Protein AF-A0A935M5B8-F1 (afdb_monomer)

Mean predicted aligned error: 13.19 Å

Nearest PDB structures (foldseek):
  7wdt-assembly1_A  TM=5.032E-01  e=5.134E+00  Bifidobacterium bifidum JCM 1254
  3qe1-assembly1_A-2  TM=4.103E-01  e=3.694E+00  Rattus norvegicus

Sequence (153 aa):
MKKQVLIASAIVLCSFAIGAVEGVAQQIFNQFRQPELIVGLPYRDIDNCNTARLNKTIIQPTQFVLPPTFVNDLDDGYAFVQFPSGIVYNYNGRNYTGVYVSVNGFITFDNTKLVPAKQSQGLFINSSSYPDNVIAPFWGDHRIRTSSDISLG

Solvent-accessible surface area (backbone atoms only — not comparable to full-atom values): 9474 Å² total; per-residue (Å²): 125,68,68,64,52,53,50,53,51,51,53,54,52,48,47,62,74,61,57,74,60,91,76,78,90,69,82,78,74,80,86,52,82,73,88,72,88,74,78,89,71,72,90,70,58,58,74,78,35,71,70,51,48,74,68,57,86,83,81,56,72,79,55,16,20,35,52,91,78,60,46,70,28,51,47,58,6,36,30,80,45,76,46,62,90,93,47,67,49,76,55,98,91,42,79,36,51,42,36,32,41,37,49,18,34,31,36,23,63,51,82,81,44,76,48,70,60,44,59,54,73,33,79,79,46,98,45,83,56,33,69,56,70,63,54,60,92,54,46,28,78,35,65,66,80,52,71,73,70,56,73,78,106

Foldseek 3Di:
DPPVVVVVVVVVVVCVVVVPPPPPPDDDPPVDDDDDPDPPPPPDDLCNDPVSVVVDDDDDQCQFAAPDVRGRDQFAGKHKDFAPPPDWDQAPNDTARTWIDTQQAKIARDDDANEGQADPCLQVDPDSRHGPRMDGPRGHGGGDDDPVNVVVD

pLDDT: mean 79.75, std 15.0, range [45.5, 96.38]

Radius of gyration: 22.49 Å; Cα contacts (8 Å, |Δi|>4): 191; chains: 1; bounding box: 41×70×60 Å

Secondary structure (DSSP, 8-state):
-HHHHHHHHHHHHHHHHH----------TTSSPPPP--TT-----GGGSHHHHHSPPPPPGGG-EETTTTEE-TTT-EEEEEPPTT--EEETTEEESEEEEETTS-EESSPPPSS----GGGGG---TTS-SSEE-SS-SS-----HHHHTT-

Structure (mmCIF, N/CA/C/O backbone):
data_AF-A0A935M5B8-F1
#
_entry.id   AF-A0A935M5B8-F1
#
loop_
_atom_site.group_PDB
_atom_site.id
_atom_site.type_symbol
_atom_site.label_atom_id
_atom_site.label_alt_id
_atom_site.label_comp_id
_atom_site.label_asym_id
_atom_site.label_entity_id
_atom_site.label_seq_id
_atom_site.pdbx_PDB_ins_code
_atom_site.Cartn_x
_atom_site.Cartn_y
_atom_site.Cartn_z
_atom_site.occupancy
_atom_site.B_iso_or_equiv
_atom_site.auth_seq_id
_atom_site.auth_comp_id
_atom_site.auth_asym_id
_atom_site.auth_atom_id
_atom_site.pdbx_PDB_model_num
ATOM 1 N N . MET A 1 1 ? -6.336 44.592 42.674 1.00 58.81 1 MET A N 1
ATOM 2 C CA . MET A 1 1 ? -7.010 43.495 41.936 1.00 58.81 1 MET A CA 1
ATOM 3 C C . MET A 1 1 ? -6.600 43.335 40.463 1.00 58.81 1 MET A C 1
ATOM 5 O O . MET A 1 1 ? -6.911 42.304 39.897 1.00 58.81 1 MET A O 1
ATOM 9 N N . LYS A 1 2 ? -5.875 44.271 39.820 1.00 62.47 2 LYS A N 1
ATOM 10 C CA . LYS A 1 2 ? -5.521 44.147 38.384 1.00 62.47 2 LYS A CA 1
ATOM 11 C C . LYS A 1 2 ? -4.316 43.235 38.089 1.00 62.47 2 LYS A C 1
ATOM 13 O O . LYS A 1 2 ? -4.319 42.520 37.100 1.00 62.47 2 LYS A O 1
ATOM 18 N N . LYS A 1 3 ? -3.300 43.224 38.960 1.00 64.50 3 LYS A N 1
ATOM 19 C CA . LYS A 1 3 ? -2.026 42.523 38.702 1.00 64.50 3 LYS A CA 1
ATOM 20 C C . LYS A 1 3 ? -2.128 40.997 38.848 1.00 64.50 3 LYS A C 1
ATOM 22 O O . LYS A 1 3 ? -1.561 40.271 38.048 1.00 64.50 3 LYS A O 1
ATOM 27 N N . GLN A 1 4 ? -2.892 40.522 39.833 1.00 71.56 4 GLN A N 1
ATOM 28 C CA . GLN A 1 4 ? -3.071 39.087 40.090 1.00 71.56 4 GLN A CA 1
ATOM 29 C C . GLN A 1 4 ? -3.915 38.395 39.011 1.00 71.56 4 GLN A C 1
ATOM 31 O O . GLN A 1 4 ? -3.583 3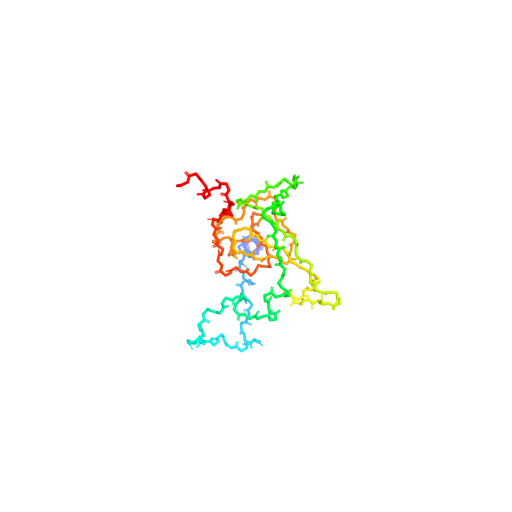7.289 38.606 1.00 71.56 4 GLN A O 1
ATOM 36 N N . VAL A 1 5 ? -4.944 39.072 38.490 1.00 75.19 5 VAL A N 1
ATOM 37 C CA . VAL A 1 5 ? -5.765 38.554 37.382 1.00 75.19 5 VAL A CA 1
ATOM 38 C C . VAL A 1 5 ? -4.943 38.459 36.094 1.00 75.19 5 VAL A C 1
ATOM 40 O O . VAL A 1 5 ? -5.004 37.448 35.412 1.00 75.19 5 VAL A O 1
ATOM 43 N N . LEU A 1 6 ? -4.100 39.457 35.804 1.00 73.94 6 LEU A N 1
ATOM 44 C CA . LEU A 1 6 ? -3.191 39.427 34.650 1.00 73.94 6 LEU A CA 1
ATOM 45 C C . LEU A 1 6 ? -2.174 38.278 34.720 1.00 73.94 6 LEU A C 1
ATOM 47 O O . LEU A 1 6 ? -1.922 37.628 33.710 1.00 73.94 6 LEU A O 1
ATOM 51 N N . ILE A 1 7 ? -1.623 38.005 35.907 1.00 77.56 7 ILE A N 1
ATOM 52 C CA . ILE A 1 7 ? -0.697 36.883 36.116 1.00 77.56 7 ILE A CA 1
ATOM 53 C C . ILE A 1 7 ? -1.424 35.545 35.931 1.00 77.56 7 ILE A C 1
ATOM 55 O O . ILE A 1 7 ? -0.913 34.670 35.238 1.00 77.56 7 ILE A O 1
ATOM 59 N N . ALA A 1 8 ? -2.633 35.399 36.481 1.00 72.81 8 ALA A N 1
ATOM 60 C CA . ALA A 1 8 ? -3.431 34.185 36.315 1.00 72.81 8 ALA A CA 1
ATOM 61 C C . ALA A 1 8 ? -3.784 33.926 34.839 1.00 72.81 8 ALA A C 1
ATOM 63 O O . ALA A 1 8 ? -3.609 32.811 34.353 1.00 72.81 8 ALA A O 1
ATOM 64 N N . SER A 1 9 ? -4.192 34.961 34.099 1.00 72.56 9 SER A N 1
ATOM 65 C CA . SER A 1 9 ? -4.484 34.845 32.667 1.00 72.56 9 SER A CA 1
ATOM 66 C C . SER A 1 9 ? -3.245 34.489 31.843 1.00 72.56 9 SER A C 1
ATOM 68 O O . SER A 1 9 ? -3.343 33.671 30.934 1.00 72.56 9 SER A O 1
ATOM 70 N N . ALA A 1 10 ? -2.076 35.050 32.170 1.00 74.81 10 ALA A N 1
ATOM 71 C CA . ALA A 1 10 ? -0.823 34.736 31.483 1.00 74.81 10 ALA A CA 1
ATOM 72 C C . ALA A 1 10 ? -0.377 33.284 31.716 1.00 74.81 10 ALA A C 1
ATOM 74 O O . ALA A 1 10 ? 0.060 32.623 30.779 1.00 74.81 10 ALA A O 1
ATOM 75 N N . ILE A 1 11 ? -0.544 32.760 32.936 1.00 70.88 11 ILE A N 1
ATOM 76 C CA . ILE A 1 11 ? -0.250 31.354 33.250 1.00 70.88 11 ILE A CA 1
ATOM 77 C C . ILE A 1 11 ? -1.174 30.428 32.452 1.00 70.88 11 ILE A C 1
ATOM 79 O O . ILE A 1 11 ? -0.702 29.474 31.838 1.00 70.88 11 ILE A O 1
ATOM 83 N N . VAL A 1 12 ? -2.471 30.735 32.392 1.00 69.25 12 VAL A N 1
ATOM 84 C CA . VAL A 1 12 ? -3.451 29.958 31.616 1.00 69.25 12 VAL A CA 1
ATOM 85 C C . VAL A 1 12 ? -3.133 29.995 30.115 1.00 69.25 12 VAL A C 1
ATOM 87 O O . VAL A 1 12 ? -3.112 28.952 29.471 1.00 69.25 12 VAL A O 1
ATOM 90 N N . LEU A 1 13 ? -2.788 31.158 29.556 1.00 66.88 13 LEU A N 1
ATOM 91 C CA . LEU A 1 13 ? -2.366 31.285 28.153 1.00 66.88 13 LEU A CA 1
ATOM 92 C C . LEU A 1 13 ? -1.061 30.534 27.849 1.00 66.88 13 LEU A C 1
ATOM 94 O O . LEU A 1 13 ? -0.982 29.855 26.827 1.00 66.88 13 LEU A O 1
ATOM 98 N N . CYS A 1 14 ? -0.073 30.572 28.747 1.00 60.25 14 CYS A N 1
ATOM 99 C CA . CYS A 1 14 ? 1.127 29.739 28.630 1.00 60.25 14 CYS A CA 1
ATOM 100 C C . CYS A 1 14 ? 0.797 28.243 28.732 1.00 60.25 14 CYS A C 1
ATOM 102 O O . CYS A 1 14 ? 1.437 27.437 28.069 1.00 60.25 14 CYS A O 1
ATOM 104 N N . SER A 1 15 ? -0.232 27.861 29.492 1.00 58.91 15 SER A N 1
ATOM 105 C CA . SER A 1 15 ? -0.691 26.467 29.581 1.00 58.91 15 SER A CA 1
ATOM 106 C C . SER A 1 15 ? -1.290 25.978 28.261 1.00 58.91 15 SER A C 1
ATOM 108 O O . SER A 1 15 ? -1.146 24.809 27.935 1.00 58.91 15 SER A O 1
ATOM 110 N N . PHE A 1 16 ? -1.921 26.859 27.477 1.00 57.19 16 PHE A N 1
ATOM 111 C CA . PHE A 1 16 ? -2.407 26.531 26.132 1.00 57.19 16 PHE A CA 1
ATOM 112 C C . PHE A 1 16 ? -1.291 26.545 25.079 1.00 57.19 16 PHE A C 1
ATOM 114 O O . PHE A 1 16 ? -1.300 25.712 24.179 1.00 57.19 16 PHE A O 1
ATOM 121 N N . ALA A 1 17 ? -0.312 27.447 25.204 1.00 57.97 17 ALA A N 1
ATOM 122 C CA . ALA A 1 17 ? 0.827 27.526 24.287 1.00 57.97 17 ALA A CA 1
ATOM 123 C C . ALA A 1 17 ? 1.861 26.401 24.497 1.00 57.97 17 ALA A C 1
ATOM 125 O O . ALA A 1 17 ? 2.538 26.010 23.553 1.00 57.97 17 ALA A O 1
ATOM 126 N N . ILE A 1 18 ? 1.972 25.875 25.721 1.00 55.53 18 ILE A N 1
ATOM 127 C CA . ILE A 1 18 ? 2.884 24.779 26.100 1.00 55.53 18 ILE A CA 1
ATOM 128 C C . ILE A 1 18 ? 2.117 23.440 26.214 1.00 55.53 18 ILE A C 1
ATOM 130 O O . ILE A 1 18 ? 2.713 22.369 26.254 1.00 55.53 18 ILE A O 1
ATOM 134 N N . GLY A 1 19 ? 0.779 23.484 26.223 1.00 48.72 19 GLY A N 1
ATOM 135 C CA . GLY A 1 19 ? -0.124 22.338 26.387 1.00 48.72 19 GLY A CA 1
ATOM 136 C C . GLY A 1 19 ? -0.349 21.479 25.145 1.00 48.72 19 GLY A C 1
ATOM 137 O O . GLY A 1 19 ? -1.148 20.549 25.206 1.00 48.72 19 GLY A O 1
ATOM 138 N N . ALA A 1 20 ? 0.373 21.714 24.050 1.00 46.56 20 ALA A N 1
ATOM 139 C CA . ALA A 1 20 ? 0.609 20.671 23.056 1.00 46.56 20 ALA A CA 1
ATOM 140 C C . ALA A 1 20 ? 1.782 19.796 23.528 1.00 46.56 20 ALA A C 1
ATOM 142 O O . ALA A 1 20 ? 2.798 19.666 22.853 1.00 46.56 20 ALA A O 1
ATOM 143 N N . VAL A 1 21 ? 1.660 19.219 24.728 1.00 45.50 21 VAL A N 1
ATOM 144 C CA . VAL A 1 21 ? 2.475 18.057 25.068 1.00 45.50 21 VAL A CA 1
ATOM 145 C C . VAL A 1 21 ? 1.977 16.953 24.150 1.00 45.50 21 VAL A C 1
ATOM 147 O O . VAL A 1 21 ? 0.867 16.445 24.311 1.00 45.50 21 VAL A O 1
ATOM 150 N N . GLU A 1 22 ? 2.793 16.643 23.149 1.00 48.94 22 GLU A N 1
ATOM 151 C CA . GLU A 1 22 ? 2.784 15.389 22.410 1.00 48.94 22 GLU A CA 1
ATOM 152 C C . GLU A 1 22 ? 2.743 14.247 23.431 1.00 48.94 22 GLU A C 1
ATOM 154 O O . GLU A 1 22 ? 3.743 13.865 24.032 1.00 48.94 22 GLU A O 1
ATOM 159 N N . GLY A 1 23 ? 1.534 13.795 23.741 1.00 48.09 23 GLY A N 1
ATOM 160 C CA . GLY A 1 23 ? 1.279 13.072 24.980 1.00 48.09 23 GLY A CA 1
ATOM 161 C C . GLY A 1 23 ? 0.123 12.103 24.864 1.00 48.09 23 GLY A C 1
ATOM 162 O O . GLY A 1 23 ? -0.623 11.940 25.818 1.00 48.09 23 GLY A O 1
ATOM 163 N N . VAL A 1 24 ? -0.046 11.475 23.698 1.00 45.59 24 VAL A N 1
ATOM 164 C CA . VAL A 1 24 ? -0.789 10.208 23.567 1.00 45.59 24 VAL A CA 1
ATOM 165 C C . VAL A 1 24 ? -0.275 9.373 22.385 1.00 45.59 24 VAL A C 1
ATOM 167 O O . VAL A 1 24 ? -1.026 8.677 21.716 1.00 45.59 24 VAL A O 1
ATOM 170 N N . ALA A 1 25 ? 1.034 9.393 22.131 1.00 47.44 25 ALA A N 1
ATOM 171 C CA . ALA A 1 25 ? 1.676 8.416 21.251 1.00 47.44 25 ALA A CA 1
ATOM 172 C C . ALA A 1 25 ? 2.316 7.289 22.073 1.00 47.44 25 ALA A C 1
ATOM 174 O O . ALA A 1 25 ? 3.499 7.010 21.945 1.00 47.44 25 ALA A O 1
ATOM 175 N N . GLN A 1 26 ? 1.538 6.634 22.937 1.00 48.34 26 GLN A N 1
ATOM 176 C CA . GLN A 1 26 ? 1.844 5.252 23.299 1.00 48.34 26 GLN A CA 1
ATOM 177 C C . GLN A 1 26 ? 0.567 4.539 23.733 1.00 48.34 26 GLN A C 1
ATOM 179 O O . GLN A 1 26 ? 0.104 4.660 24.866 1.00 48.34 26 GLN A O 1
ATOM 184 N N . GLN A 1 27 ? -0.028 3.794 22.801 1.00 49.56 27 GLN A N 1
ATOM 185 C CA . GLN A 1 27 ? -1.039 2.811 23.158 1.00 49.56 27 GLN A CA 1
ATOM 186 C C . GLN A 1 27 ? -0.388 1.757 24.057 1.00 49.56 27 GLN A C 1
ATOM 188 O O . GLN A 1 27 ? 0.650 1.177 23.738 1.00 49.56 27 GLN A O 1
ATOM 193 N N . ILE A 1 28 ? -1.004 1.554 25.217 1.00 45.75 28 ILE A N 1
ATOM 194 C CA . ILE A 1 28 ? -0.611 0.585 26.233 1.00 45.75 28 ILE A CA 1
ATOM 195 C C . ILE A 1 28 ? -0.613 -0.817 25.600 1.00 45.75 28 ILE A C 1
ATOM 197 O O . ILE A 1 28 ? -1.671 -1.385 25.328 1.00 45.75 28 ILE A O 1
ATOM 201 N N . PHE A 1 29 ? 0.580 -1.386 25.407 1.00 50.00 29 PHE A N 1
ATOM 202 C CA . PHE A 1 29 ? 0.855 -2.722 24.853 1.00 50.00 29 PHE A CA 1
ATOM 203 C C . PHE A 1 29 ? 0.360 -3.902 25.718 1.00 50.00 29 PHE A C 1
ATOM 205 O O . PHE A 1 29 ? 0.804 -5.027 25.530 1.00 50.00 29 PHE A O 1
ATOM 212 N N . ASN A 1 30 ? -0.564 -3.694 26.659 1.00 47.19 30 ASN A N 1
ATOM 213 C CA . ASN A 1 30 ? -0.978 -4.736 27.609 1.00 47.19 30 ASN A CA 1
ATOM 214 C C . ASN A 1 30 ? -2.294 -5.446 27.258 1.00 47.19 30 ASN A C 1
ATOM 216 O O . ASN A 1 30 ? -2.816 -6.203 28.071 1.00 47.19 30 ASN A O 1
ATOM 220 N N . GLN A 1 31 ? -2.834 -5.222 26.057 1.00 47.50 31 GLN A N 1
ATOM 221 C CA . GLN A 1 31 ? -4.026 -5.934 25.563 1.00 47.50 31 GLN A CA 1
ATOM 222 C C . GLN A 1 31 ? -3.673 -7.141 24.686 1.00 47.50 31 GLN A C 1
ATOM 224 O O . GLN A 1 31 ? -4.510 -8.008 24.445 1.00 47.50 31 GLN A O 1
ATOM 229 N N . PHE A 1 32 ? -2.426 -7.211 24.221 1.00 54.91 32 PHE A N 1
ATOM 230 C CA . PHE A 1 32 ? -1.913 -8.305 23.413 1.00 54.91 32 PHE A CA 1
ATOM 231 C C . PHE A 1 32 ? -0.832 -9.026 24.204 1.00 54.91 32 PHE A C 1
ATOM 233 O O . PHE A 1 32 ? -0.094 -8.410 24.973 1.00 54.91 32 PHE A O 1
ATOM 240 N N . ARG A 1 33 ? -0.761 -10.351 24.042 1.00 55.41 33 ARG A N 1
ATOM 241 C CA . ARG A 1 33 ? 0.327 -11.157 24.601 1.00 55.41 33 ARG A CA 1
ATOM 242 C C . ARG A 1 33 ? 1.653 -10.472 24.242 1.00 55.41 33 ARG A C 1
ATOM 244 O O . ARG A 1 33 ? 1.818 -10.055 23.096 1.00 55.41 33 ARG A O 1
ATOM 251 N N . GLN A 1 34 ? 2.556 -10.346 25.213 1.00 58.19 34 GLN A N 1
ATOM 252 C CA . GLN A 1 34 ? 3.904 -9.826 24.975 1.00 58.19 34 GLN A CA 1
ATOM 253 C C . GLN A 1 34 ? 4.519 -10.492 23.730 1.00 58.19 34 GLN A C 1
ATOM 255 O O . GLN A 1 34 ? 4.322 -11.702 23.563 1.00 58.19 34 GLN A O 1
ATOM 260 N N . PRO A 1 35 ? 5.218 -9.742 22.853 1.00 56.66 35 PRO A N 1
ATOM 261 C CA . PRO A 1 35 ? 5.895 -10.327 21.704 1.00 56.66 35 PRO A CA 1
ATOM 262 C C . PRO A 1 35 ? 6.795 -11.472 22.172 1.00 56.66 35 PRO A C 1
ATOM 264 O O . PRO A 1 35 ? 7.711 -11.268 22.967 1.00 56.66 35 PRO A O 1
ATOM 267 N N . GLU A 1 36 ? 6.500 -12.690 21.729 1.00 71.12 36 GLU A N 1
ATOM 268 C CA . GLU A 1 36 ? 7.317 -13.852 22.047 1.00 71.12 36 GLU A CA 1
ATOM 269 C C . GLU A 1 36 ? 8.479 -13.909 21.057 1.00 71.12 36 GLU A C 1
ATOM 271 O O . GLU A 1 36 ? 8.274 -13.904 19.840 1.00 71.12 36 GLU A O 1
ATOM 276 N N . LEU A 1 37 ? 9.709 -13.962 21.571 1.00 63.06 37 LEU A N 1
ATOM 277 C CA . LEU A 1 37 ? 10.869 -14.260 20.741 1.00 63.06 37 LEU A CA 1
ATOM 278 C C . LEU A 1 37 ? 10.825 -15.744 20.371 1.00 63.06 37 LEU A C 1
ATOM 280 O O . LEU A 1 37 ? 11.341 -16.595 21.094 1.00 63.06 37 LEU A O 1
ATOM 284 N N . ILE A 1 38 ? 10.218 -16.049 19.229 1.00 71.00 38 ILE A N 1
ATOM 285 C CA . ILE A 1 38 ? 10.256 -17.395 18.668 1.00 71.00 38 ILE A CA 1
ATOM 286 C C . ILE A 1 38 ? 11.561 -17.544 17.883 1.00 71.00 38 ILE A C 1
ATOM 288 O O . ILE A 1 38 ? 11.684 -17.122 16.734 1.00 71.00 38 ILE A O 1
ATOM 292 N N . VAL A 1 39 ? 12.559 -18.137 18.529 1.00 75.56 39 VAL A N 1
ATOM 293 C CA . VAL A 1 39 ? 13.825 -18.531 17.901 1.00 75.56 39 VAL A CA 1
ATOM 294 C C . VAL A 1 39 ? 13.683 -19.891 17.219 1.00 75.56 39 VAL A C 1
ATOM 296 O O . VAL A 1 39 ? 12.965 -20.768 17.690 1.00 75.56 39 VAL A O 1
ATOM 299 N N . GLY A 1 40 ? 14.380 -20.078 16.097 1.00 66.50 40 GLY A N 1
ATOM 300 C CA . GLY A 1 40 ? 14.380 -21.355 15.376 1.00 66.50 40 GLY A CA 1
ATOM 301 C C . GLY A 1 40 ? 13.192 -21.570 14.435 1.00 66.50 40 GLY A C 1
ATOM 302 O O . GLY A 1 40 ? 12.996 -22.690 13.972 1.00 66.50 40 GLY A O 1
ATOM 303 N N . LEU A 1 41 ? 12.428 -20.523 14.104 1.00 59.62 41 LEU A N 1
ATOM 304 C CA . LEU A 1 41 ? 11.588 -20.531 12.907 1.00 59.62 41 LEU A CA 1
ATOM 305 C C . LEU A 1 41 ? 12.473 -20.186 11.702 1.00 59.62 41 LEU A C 1
ATOM 307 O O . LEU A 1 41 ? 12.803 -19.012 11.519 1.00 59.62 41 LEU A O 1
ATOM 311 N N . PRO A 1 42 ? 12.906 -21.165 10.885 1.00 64.44 42 PRO A N 1
ATOM 312 C CA . PRO A 1 42 ? 13.597 -20.832 9.652 1.00 64.44 42 PRO A CA 1
ATOM 313 C C . PRO A 1 42 ? 12.664 -19.989 8.783 1.00 64.44 42 PRO A C 1
ATOM 315 O O . PRO A 1 42 ? 11.464 -20.275 8.706 1.00 64.44 42 PRO A O 1
ATOM 318 N N . TYR A 1 43 ? 13.219 -18.979 8.105 1.00 62.59 43 TYR A N 1
ATOM 319 C CA . TYR A 1 43 ? 12.531 -18.346 6.985 1.00 62.59 43 TYR A CA 1
ATOM 320 C C . TYR A 1 43 ? 12.059 -19.462 6.052 1.00 62.59 43 TYR A C 1
ATOM 322 O O . TYR A 1 43 ? 12.862 -20.208 5.485 1.00 62.59 43 TYR A O 1
ATOM 330 N N . ARG A 1 44 ? 10.742 -19.630 5.963 1.00 66.50 44 ARG A N 1
ATOM 331 C CA . ARG A 1 44 ? 10.132 -20.553 5.024 1.00 66.50 44 ARG A CA 1
ATOM 332 C C . ARG A 1 44 ? 9.675 -19.715 3.855 1.00 66.50 44 ARG A C 1
ATOM 334 O O . ARG A 1 44 ? 8.713 -18.963 3.984 1.00 66.50 44 ARG A O 1
ATOM 341 N N . ASP A 1 45 ? 10.370 -19.878 2.739 1.00 71.56 45 ASP A N 1
ATOM 342 C CA . ASP A 1 45 ? 9.935 -19.289 1.486 1.00 71.56 45 ASP A CA 1
ATOM 343 C C . ASP A 1 45 ? 8.480 -19.693 1.216 1.00 71.56 45 ASP A C 1
ATOM 345 O O . ASP A 1 45 ? 8.108 -20.863 1.380 1.00 71.56 45 ASP A O 1
ATOM 349 N N . ILE A 1 46 ? 7.650 -18.724 0.833 1.00 71.94 46 ILE A N 1
ATOM 350 C CA . ILE A 1 46 ? 6.249 -18.974 0.494 1.00 71.94 46 ILE A CA 1
ATOM 351 C C . ILE A 1 46 ? 6.135 -20.009 -0.635 1.00 71.94 46 ILE A C 1
ATOM 353 O O . ILE A 1 46 ? 5.184 -20.793 -0.664 1.00 71.94 46 ILE A O 1
ATOM 357 N N . ASP A 1 47 ? 7.151 -20.083 -1.499 1.00 77.94 47 ASP A N 1
ATOM 358 C CA . ASP A 1 47 ? 7.228 -21.023 -2.608 1.00 77.94 47 ASP A CA 1
ATOM 359 C C . ASP A 1 47 ? 7.571 -22.457 -2.179 1.00 77.94 47 ASP A C 1
ATOM 361 O O . ASP A 1 47 ? 7.315 -23.391 -2.942 1.00 77.94 47 ASP A O 1
ATOM 365 N N . ASN A 1 48 ? 8.045 -22.666 -0.945 1.00 81.06 48 ASN A N 1
ATOM 366 C CA . ASN A 1 48 ? 8.304 -24.002 -0.393 1.00 81.06 48 ASN A CA 1
ATOM 367 C C . ASN A 1 48 ? 7.030 -24.700 0.112 1.00 81.06 48 ASN A C 1
ATOM 369 O O . ASN A 1 48 ? 7.065 -25.880 0.464 1.00 81.06 48 ASN A O 1
ATOM 373 N N . CYS A 1 49 ? 5.901 -23.992 0.196 1.00 81.19 49 CYS A N 1
ATOM 374 C CA . CYS A 1 49 ? 4.611 -24.563 0.568 1.00 81.19 49 CYS A CA 1
ATOM 375 C C . CYS A 1 49 ? 3.690 -24.584 -0.652 1.00 81.19 49 CYS A C 1
ATOM 377 O O . CYS A 1 49 ? 3.252 -23.528 -1.096 1.00 81.19 49 CYS A O 1
ATOM 379 N N . ASN A 1 50 ? 3.335 -25.771 -1.156 1.00 83.69 50 ASN A N 1
ATOM 380 C CA . ASN A 1 50 ? 2.485 -25.908 -2.349 1.00 83.69 50 ASN A CA 1
ATOM 381 C C . ASN A 1 50 ? 1.183 -25.100 -2.245 1.00 83.69 50 ASN A C 1
ATOM 383 O O . ASN A 1 50 ? 0.805 -24.419 -3.193 1.00 83.69 50 ASN A O 1
ATOM 387 N N . THR A 1 51 ? 0.524 -25.119 -1.084 1.00 82.69 51 THR A N 1
ATOM 388 C CA . THR A 1 51 ? -0.726 -24.378 -0.874 1.00 82.69 51 THR A CA 1
ATOM 389 C C . THR A 1 51 ? -0.519 -22.865 -0.936 1.00 82.69 51 THR A C 1
ATOM 391 O O . THR A 1 51 ? -1.305 -22.168 -1.571 1.00 82.69 51 THR A O 1
ATOM 394 N N . ALA A 1 52 ? 0.534 -22.342 -0.301 1.00 79.19 52 ALA A N 1
ATOM 395 C CA . ALA A 1 52 ? 0.801 -20.904 -0.291 1.00 79.19 52 ALA A CA 1
ATOM 396 C C . ALA A 1 52 ? 1.321 -20.418 -1.652 1.00 79.19 52 ALA A C 1
ATOM 398 O O . ALA A 1 52 ? 0.864 -19.396 -2.153 1.00 79.19 52 ALA A O 1
ATOM 399 N N . ARG A 1 53 ? 2.193 -21.202 -2.295 1.00 80.88 53 ARG A N 1
ATOM 400 C CA . ARG A 1 53 ? 2.705 -20.973 -3.651 1.00 80.88 53 ARG A CA 1
ATOM 401 C C . ARG A 1 53 ? 1.585 -20.824 -4.680 1.00 80.88 53 ARG A C 1
ATOM 403 O O . ARG A 1 53 ? 1.680 -19.967 -5.554 1.00 80.88 53 ARG A O 1
ATOM 410 N N . LEU A 1 54 ? 0.551 -21.663 -4.597 1.00 82.56 54 LEU A N 1
ATOM 411 C CA . LEU A 1 54 ? -0.582 -21.643 -5.529 1.00 82.56 54 LEU A CA 1
ATOM 412 C C . LEU A 1 54 ? -1.572 -20.505 -5.245 1.00 82.56 54 LEU A C 1
ATOM 414 O O . LEU A 1 54 ? -2.217 -20.029 -6.172 1.00 82.56 54 LEU A O 1
ATOM 418 N N . ASN A 1 55 ? -1.668 -20.053 -3.992 1.00 83.50 55 ASN A N 1
ATOM 419 C CA . ASN A 1 55 ? -2.650 -19.057 -3.553 1.00 83.50 55 ASN A CA 1
ATOM 420 C C . ASN A 1 55 ? -2.039 -17.674 -3.273 1.00 83.50 55 ASN A C 1
ATOM 422 O O . ASN A 1 55 ? -2.669 -16.846 -2.612 1.00 83.50 55 ASN A O 1
ATOM 426 N N . LYS A 1 56 ? -0.808 -17.413 -3.729 1.00 85.81 56 LYS A N 1
ATOM 427 C CA . LYS A 1 56 ? -0.150 -16.123 -3.509 1.00 85.81 56 LYS A CA 1
ATOM 428 C C . LYS A 1 56 ? -0.719 -15.042 -4.423 1.00 85.81 56 LYS A C 1
ATOM 430 O O . LYS A 1 56 ? -0.919 -15.255 -5.618 1.00 85.81 56 LYS A O 1
ATOM 435 N N . THR A 1 57 ? -0.888 -13.847 -3.870 1.00 87.69 57 THR A N 1
ATOM 436 C CA . THR A 1 57 ? -1.142 -12.644 -4.663 1.00 87.69 57 THR A CA 1
ATOM 437 C C . THR A 1 57 ? 0.183 -12.136 -5.212 1.00 87.69 57 THR A C 1
ATOM 439 O O . THR A 1 57 ? 1.085 -11.797 -4.448 1.00 87.69 57 THR A O 1
ATOM 442 N N . ILE A 1 58 ? 0.307 -12.085 -6.537 1.00 90.12 58 ILE A N 1
ATOM 443 C CA . ILE A 1 58 ? 1.474 -11.506 -7.205 1.00 90.12 58 ILE A CA 1
ATOM 444 C C . ILE A 1 58 ? 1.13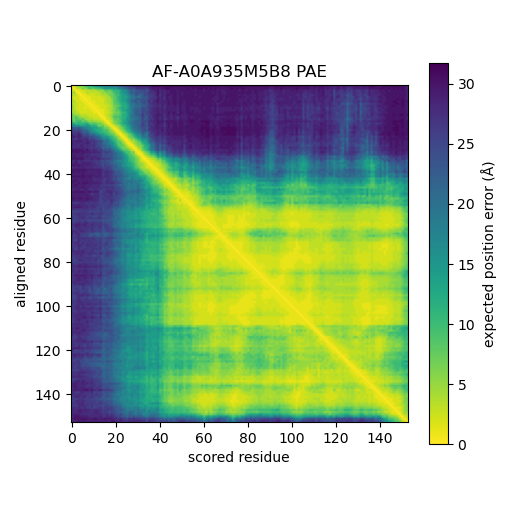3 -10.072 -7.592 1.00 90.12 58 ILE A C 1
ATOM 446 O O . ILE A 1 58 ? 0.191 -9.845 -8.348 1.00 90.12 58 ILE A O 1
ATOM 450 N N . ILE A 1 59 ? 1.923 -9.124 -7.095 1.00 93.56 59 ILE A N 1
ATOM 451 C CA . ILE A 1 59 ? 1.874 -7.726 -7.517 1.00 93.56 59 ILE A CA 1
ATOM 452 C C . ILE A 1 59 ? 2.995 -7.525 -8.531 1.00 93.56 59 ILE A C 1
ATOM 454 O O . ILE A 1 59 ? 4.171 -7.696 -8.210 1.00 93.56 59 ILE A O 1
ATOM 458 N N . GLN A 1 60 ? 2.636 -7.200 -9.765 1.00 94.69 60 GLN A N 1
ATOM 459 C CA . GLN A 1 60 ? 3.601 -6.924 -10.818 1.00 94.69 60 GLN A CA 1
ATOM 460 C C . GLN A 1 60 ? 4.283 -5.571 -10.575 1.00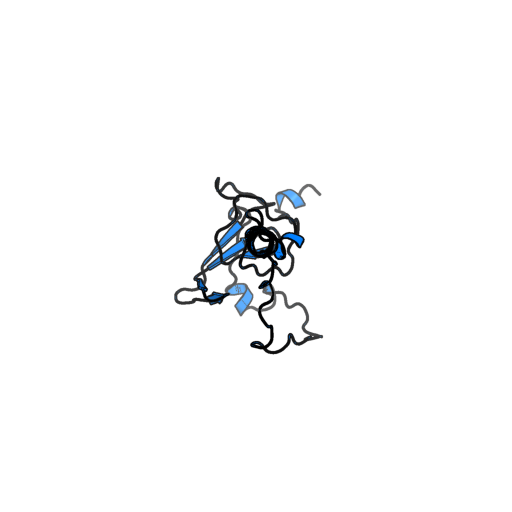 94.69 60 GLN A C 1
ATOM 462 O O . GLN A 1 60 ? 3.617 -4.636 -10.126 1.00 94.69 60 GLN A O 1
ATOM 467 N N . PRO A 1 61 ? 5.569 -5.412 -10.943 1.00 94.69 61 PRO A N 1
ATOM 468 C CA . PRO A 1 61 ? 6.274 -4.132 -10.841 1.00 94.69 61 PRO A CA 1
ATOM 469 C C . PRO A 1 61 ? 5.506 -2.965 -11.478 1.00 94.69 61 PRO A C 1
ATOM 471 O O . PRO A 1 61 ? 5.471 -1.869 -10.931 1.00 94.69 61 PRO A O 1
ATOM 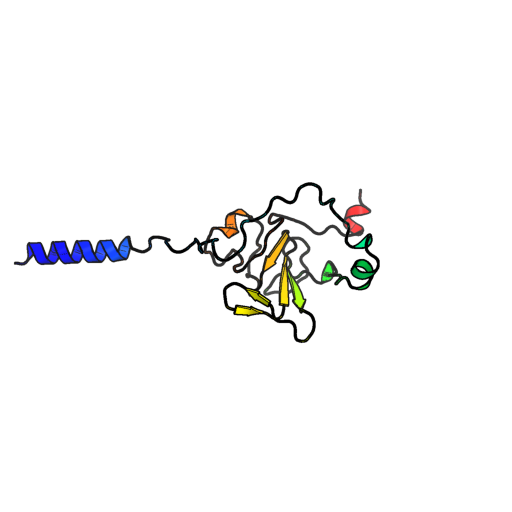474 N N . THR A 1 62 ? 4.803 -3.215 -12.586 1.00 94.62 62 THR A N 1
ATOM 475 C CA . THR A 1 62 ? 3.996 -2.215 -13.306 1.00 94.62 62 THR A CA 1
ATOM 476 C C . THR A 1 62 ? 2.776 -1.708 -12.530 1.00 94.62 62 THR A C 1
ATOM 478 O O . THR A 1 62 ? 2.162 -0.727 -12.939 1.00 94.62 62 THR A O 1
ATOM 481 N N . GLN A 1 63 ? 2.382 -2.381 -11.444 1.00 95.69 63 GLN A N 1
ATOM 482 C CA . GLN A 1 63 ? 1.234 -2.001 -10.614 1.00 95.69 63 GLN A CA 1
ATOM 483 C C . GLN A 1 63 ? 1.602 -1.024 -9.497 1.00 95.69 63 GLN A C 1
ATOM 485 O O . GLN A 1 63 ? 0.702 -0.448 -8.889 1.00 95.69 63 GLN A O 1
ATOM 490 N N . PHE A 1 64 ? 2.893 -0.840 -9.216 1.00 94.88 64 PHE A N 1
ATOM 491 C CA . PHE A 1 64 ? 3.345 0.142 -8.241 1.00 94.88 64 PHE A CA 1
ATOM 492 C C . PHE A 1 64 ? 3.295 1.523 -8.873 1.00 94.88 64 PHE A C 1
ATOM 494 O O . PHE A 1 64 ? 3.972 1.785 -9.864 1.00 94.88 64 PHE A O 1
ATOM 501 N N . VAL A 1 65 ? 2.449 2.391 -8.334 1.00 93.50 65 VAL A N 1
ATOM 502 C CA . VAL A 1 65 ? 2.204 3.722 -8.886 1.00 93.50 65 VAL A CA 1
ATOM 503 C C . VAL A 1 65 ? 2.263 4.776 -7.795 1.00 93.50 65 VAL A C 1
ATOM 505 O O . VAL A 1 65 ? 1.880 4.513 -6.654 1.00 93.50 65 VAL A O 1
ATOM 508 N N . LEU A 1 66 ? 2.720 5.978 -8.139 1.00 89.50 66 LEU A N 1
ATOM 509 C CA . LEU A 1 66 ? 2.760 7.095 -7.199 1.00 89.50 66 LEU A CA 1
ATOM 510 C C . LEU A 1 66 ? 1.557 8.032 -7.430 1.00 89.50 66 LEU A C 1
ATOM 512 O O . LEU A 1 66 ? 1.382 8.560 -8.533 1.00 89.50 66 LEU A O 1
ATOM 516 N N . PRO A 1 67 ? 0.690 8.256 -6.430 1.00 83.31 67 PRO A N 1
ATOM 517 C CA . PRO A 1 67 ? -0.340 9.286 -6.512 1.00 83.31 67 PRO A CA 1
ATOM 518 C C . PRO A 1 67 ? 0.264 10.702 -6.534 1.00 83.31 67 PRO A C 1
ATOM 520 O O . PRO A 1 67 ? 1.337 10.924 -5.979 1.00 83.31 67 PRO A O 1
ATOM 523 N N . PRO A 1 68 ? -0.438 11.695 -7.110 1.00 85.38 68 PRO A N 1
ATOM 524 C CA . PRO A 1 68 ? -1.767 11.601 -7.719 1.00 85.38 68 PRO A CA 1
ATOM 525 C C . PRO A 1 68 ? -1.727 11.251 -9.213 1.00 85.38 68 PRO A C 1
ATOM 527 O O . PRO A 1 68 ? -2.777 11.137 -9.838 1.00 85.38 68 PRO A O 1
ATOM 530 N N . THR A 1 69 ? -0.540 11.135 -9.809 1.00 86.81 69 THR A N 1
ATOM 531 C CA . THR A 1 69 ? -0.389 10.910 -11.253 1.00 86.81 69 THR A CA 1
ATOM 532 C C . THR A 1 69 ? -0.657 9.460 -11.642 1.00 86.81 69 THR A C 1
ATOM 534 O O . THR A 1 69 ? -0.965 9.197 -12.801 1.00 86.81 69 THR A O 1
ATOM 537 N N . PHE A 1 70 ? -0.559 8.533 -10.681 1.00 88.06 70 PHE A N 1
ATOM 538 C CA . PHE A 1 70 ? -0.700 7.089 -10.875 1.00 88.06 70 PHE A CA 1
ATOM 539 C C . PHE A 1 70 ? 0.215 6.551 -11.986 1.00 88.06 70 PHE A C 1
ATOM 541 O O . PHE A 1 70 ? -0.096 5.570 -12.660 1.00 88.06 70 PHE A O 1
ATOM 548 N N . VAL A 1 71 ? 1.363 7.206 -12.170 1.00 92.75 71 VAL A N 1
ATOM 549 C CA . VAL A 1 71 ? 2.421 6.755 -13.072 1.00 92.75 71 VAL A CA 1
ATOM 550 C C . VAL A 1 71 ? 3.194 5.642 -12.380 1.00 92.75 71 VAL A C 1
ATOM 552 O O . VAL A 1 71 ? 3.387 5.686 -11.163 1.00 92.75 71 VAL A O 1
ATOM 555 N N . ASN A 1 72 ? 3.613 4.640 -13.156 1.00 94.94 72 ASN A N 1
ATOM 556 C CA . ASN A 1 72 ? 4.412 3.542 -12.634 1.00 94.94 72 ASN A CA 1
ATOM 557 C C . ASN A 1 72 ? 5.717 4.060 -12.025 1.00 94.94 72 ASN A C 1
ATOM 559 O O . ASN A 1 72 ? 6.464 4.788 -12.676 1.00 94.94 72 ASN A O 1
ATOM 563 N N . ASP A 1 73 ? 5.970 3.655 -10.786 1.00 94.19 73 ASP A N 1
ATOM 564 C CA . ASP A 1 73 ? 7.130 4.061 -10.013 1.00 94.19 73 ASP A CA 1
ATOM 565 C C . ASP A 1 73 ? 7.673 2.850 -9.245 1.00 94.19 73 ASP A C 1
ATOM 567 O O . ASP A 1 73 ? 7.021 2.303 -8.355 1.00 94.19 73 ASP A O 1
ATOM 571 N N . LEU A 1 74 ? 8.866 2.403 -9.638 1.00 94.62 74 LEU A N 1
ATOM 572 C CA . LEU A 1 74 ? 9.549 1.249 -9.048 1.00 94.62 74 LEU A CA 1
ATOM 573 C C . LEU A 1 74 ? 10.406 1.608 -7.829 1.00 94.62 74 LEU A C 1
ATOM 575 O O . LEU A 1 74 ? 11.042 0.714 -7.275 1.00 94.62 74 LEU A O 1
ATOM 579 N N . ASP A 1 75 ? 10.458 2.887 -7.466 1.00 93.38 75 ASP A N 1
ATOM 580 C CA . ASP A 1 75 ? 11.196 3.438 -6.327 1.00 93.38 75 ASP A CA 1
ATOM 581 C C . ASP A 1 75 ? 10.225 3.766 -5.187 1.00 93.38 75 ASP A C 1
ATOM 583 O O . ASP A 1 75 ? 10.404 3.359 -4.048 1.00 93.38 75 ASP A O 1
ATOM 587 N N . ASP A 1 76 ? 9.130 4.445 -5.523 1.00 91.81 76 ASP A N 1
ATOM 588 C CA . ASP A 1 76 ? 8.229 5.052 -4.540 1.00 91.81 76 ASP A CA 1
ATOM 589 C C . ASP A 1 76 ? 6.775 4.625 -4.668 1.00 91.81 76 ASP A C 1
ATOM 591 O O . ASP A 1 76 ? 5.911 5.079 -3.912 1.00 91.81 76 ASP A O 1
ATOM 595 N N . GLY A 1 77 ? 6.483 3.762 -5.636 1.00 93.38 77 GLY A N 1
ATOM 596 C CA . GLY A 1 77 ? 5.122 3.385 -5.945 1.00 93.38 77 GLY A CA 1
ATOM 597 C C . GLY A 1 77 ? 4.442 2.592 -4.834 1.00 93.38 77 GLY A C 1
ATOM 598 O O . GLY A 1 77 ? 5.055 1.898 -4.016 1.00 93.38 77 GLY A O 1
ATOM 599 N N . TYR A 1 78 ? 3.118 2.652 -4.873 1.00 94.44 78 TYR A N 1
ATOM 600 C CA . TYR A 1 78 ? 2.228 1.858 -4.048 1.00 94.44 78 TYR A CA 1
ATOM 601 C C . TYR A 1 78 ? 1.351 0.986 -4.936 1.00 94.44 78 TYR A C 1
ATOM 603 O O . TYR A 1 78 ? 0.943 1.395 -6.022 1.00 94.44 78 TYR A O 1
ATOM 611 N N . ALA A 1 79 ? 1.010 -0.198 -4.446 1.00 95.06 79 ALA A N 1
ATOM 612 C CA . ALA A 1 79 ? 0.037 -1.080 -5.066 1.00 95.06 79 ALA A CA 1
ATOM 613 C C . ALA A 1 79 ? -1.060 -1.425 -4.059 1.00 95.06 79 ALA A C 1
ATOM 615 O O . ALA A 1 79 ? -0.778 -1.844 -2.937 1.00 95.06 79 ALA A O 1
ATOM 616 N N . PHE A 1 80 ? -2.320 -1.258 -4.451 1.00 94.88 80 PHE A N 1
ATOM 617 C CA . PHE A 1 80 ? -3.441 -1.648 -3.603 1.00 94.88 80 PHE A CA 1
ATOM 618 C C . PHE A 1 80 ? -3.698 -3.154 -3.694 1.00 94.88 80 PHE A C 1
ATOM 620 O O . PHE A 1 80 ? -3.778 -3.718 -4.786 1.00 94.88 80 PHE A O 1
ATOM 627 N N . VAL A 1 81 ? -3.879 -3.792 -2.541 1.00 95.00 81 VAL A N 1
ATOM 628 C CA . VAL A 1 81 ? -4.259 -5.196 -2.413 1.00 95.00 81 VAL A CA 1
ATOM 629 C C . VAL A 1 81 ? -5.571 -5.282 -1.651 1.00 95.00 81 VAL A C 1
ATOM 631 O O . VAL A 1 81 ? -5.650 -4.975 -0.461 1.00 95.00 81 VAL A O 1
ATOM 634 N N . GLN A 1 82 ? -6.602 -5.746 -2.350 1.00 95.12 82 GLN A N 1
ATOM 635 C CA . GLN A 1 82 ? -7.898 -6.064 -1.768 1.00 95.12 82 GLN A CA 1
ATOM 636 C C . GLN A 1 82 ? -7.797 -7.379 -0.977 1.00 95.12 82 GLN A C 1
ATOM 638 O O . GLN A 1 82 ? -7.255 -8.371 -1.470 1.00 95.12 82 GLN A O 1
ATOM 643 N N . PHE A 1 83 ? -8.339 -7.408 0.239 1.00 93.56 83 PHE A N 1
ATOM 644 C CA . PHE A 1 83 ? -8.518 -8.646 0.996 1.00 93.56 83 PHE A CA 1
ATOM 645 C C . PHE A 1 83 ? -9.567 -9.551 0.335 1.00 93.56 83 PHE A C 1
ATOM 647 O O . PHE A 1 83 ? -10.409 -9.066 -0.426 1.00 93.56 83 PHE A O 1
ATOM 654 N N . PRO A 1 84 ? -9.561 -10.867 0.622 1.00 91.38 84 PRO A N 1
ATOM 655 C CA . PRO A 1 84 ? -10.579 -11.769 0.099 1.00 91.38 84 PRO A CA 1
ATOM 656 C C . PRO A 1 84 ? -11.996 -11.285 0.428 1.00 91.38 84 PRO A C 1
ATOM 658 O O . PRO A 1 84 ? -12.231 -10.652 1.457 1.00 91.38 84 PRO A O 1
ATOM 661 N N . SER A 1 85 ? -12.952 -11.586 -0.450 1.00 93.19 85 SER A N 1
ATOM 662 C CA . SER A 1 85 ? -14.339 -11.137 -0.286 1.00 93.19 85 SER A CA 1
ATOM 663 C C . SER A 1 85 ? -14.900 -11.512 1.091 1.00 93.19 85 SER A C 1
ATOM 665 O O . SER A 1 85 ? -14.754 -12.648 1.542 1.00 93.19 85 SER A O 1
ATOM 667 N N . GLY A 1 86 ? -15.529 -10.543 1.760 1.00 92.44 86 GLY A N 1
ATOM 668 C CA . GLY A 1 86 ? -16.080 -10.711 3.107 1.00 92.44 86 GLY A CA 1
ATOM 669 C C . GLY A 1 86 ? -15.053 -10.622 4.242 1.00 92.44 86 GLY A C 1
ATOM 670 O O . GLY A 1 86 ? -15.453 -10.594 5.404 1.00 92.44 86 GLY A O 1
ATOM 671 N N . ILE A 1 87 ? -13.754 -10.533 3.940 1.00 93.75 87 ILE A N 1
ATOM 672 C CA . ILE A 1 87 ? -12.714 -10.321 4.947 1.00 93.75 87 ILE A CA 1
ATOM 673 C C . ILE A 1 87 ? -12.577 -8.833 5.241 1.00 93.75 87 ILE A C 1
ATOM 675 O O . ILE A 1 87 ? -12.363 -8.002 4.357 1.00 93.75 87 ILE A O 1
ATOM 679 N N . VAL A 1 88 ? -12.666 -8.520 6.528 1.00 94.88 88 VAL A N 1
ATOM 680 C CA . VAL A 1 88 ? -12.455 -7.188 7.072 1.00 94.88 88 VAL A CA 1
ATOM 681 C C . VAL A 1 88 ? -11.423 -7.305 8.177 1.00 94.88 88 VAL A C 1
ATOM 683 O O . VAL A 1 88 ? -11.558 -8.142 9.069 1.00 94.88 88 VAL A O 1
ATOM 686 N N . TYR A 1 89 ? -10.400 -6.463 8.123 1.00 92.31 89 TYR A N 1
ATOM 687 C CA . TYR A 1 89 ? -9.398 -6.382 9.173 1.00 92.31 89 TYR A CA 1
ATOM 688 C C . TYR A 1 89 ? -9.629 -5.123 10.004 1.00 92.31 89 TYR A C 1
ATOM 690 O O . TYR A 1 89 ? -9.732 -4.027 9.451 1.00 92.31 89 TYR A O 1
ATOM 698 N N . ASN A 1 90 ? -9.730 -5.275 11.325 1.00 92.31 90 ASN A N 1
ATOM 699 C CA . ASN A 1 90 ? -9.780 -4.134 12.229 1.00 92.31 90 ASN A CA 1
ATOM 700 C C . ASN A 1 90 ? -8.353 -3.734 12.608 1.00 92.31 90 ASN A C 1
ATOM 702 O O . ASN A 1 90 ? -7.620 -4.528 13.196 1.00 92.31 90 ASN A O 1
ATOM 706 N N . TYR A 1 91 ? -7.971 -2.505 12.277 1.00 87.94 91 TYR A N 1
ATOM 707 C CA . TYR A 1 91 ? -6.676 -1.946 12.638 1.00 87.94 91 TYR A CA 1
ATOM 708 C C . TYR A 1 91 ? -6.869 -0.546 13.214 1.00 87.94 91 TYR A C 1
ATOM 710 O O . TYR A 1 91 ? -7.558 0.286 12.623 1.00 87.94 91 TYR A O 1
ATOM 718 N N . ASN A 1 92 ? -6.327 -0.298 14.409 1.00 87.94 92 ASN A N 1
ATOM 719 C CA . ASN A 1 92 ? -6.517 0.952 15.155 1.00 87.94 92 ASN A CA 1
ATOM 720 C C . ASN A 1 92 ? -7.992 1.401 15.262 1.00 87.94 92 ASN A C 1
ATOM 722 O O . ASN A 1 92 ? -8.306 2.587 15.192 1.00 87.94 92 ASN A O 1
ATOM 726 N N . GLY A 1 93 ? -8.917 0.445 15.423 1.00 89.50 93 GLY A N 1
ATOM 727 C CA . GLY A 1 93 ? -10.346 0.712 15.611 1.00 89.50 93 GLY A CA 1
ATOM 728 C C . GLY A 1 93 ? -11.138 0.976 14.326 1.00 89.50 93 GLY A C 1
ATOM 729 O O . GLY A 1 93 ? -12.356 1.133 14.401 1.00 89.50 93 GLY A O 1
ATOM 730 N N . ARG A 1 94 ? -10.500 0.971 13.149 1.00 91.06 94 ARG A N 1
ATOM 731 C CA . ARG A 1 94 ? -11.175 1.087 11.849 1.00 91.06 94 ARG A CA 1
ATOM 732 C C . ARG A 1 94 ? -11.134 -0.240 11.093 1.00 91.06 94 ARG A C 1
ATOM 734 O O . ARG A 1 94 ? -10.157 -0.979 11.142 1.00 91.06 94 ARG A O 1
ATOM 741 N N . ASN A 1 95 ? -12.228 -0.524 10.397 1.00 94.50 95 ASN A N 1
ATOM 742 C CA . ASN A 1 95 ? -12.389 -1.697 9.550 1.00 94.50 95 ASN A CA 1
ATOM 743 C C . ASN A 1 95 ? -11.898 -1.405 8.129 1.00 94.50 95 ASN A C 1
ATOM 745 O O . ASN A 1 95 ? -12.374 -0.461 7.500 1.00 94.50 95 ASN A O 1
ATOM 749 N N . TYR A 1 96 ? -11.002 -2.247 7.621 1.00 95.44 96 TYR A N 1
ATOM 750 C CA . TYR A 1 96 ? -10.422 -2.140 6.286 1.00 95.44 96 TYR A CA 1
ATOM 751 C C . TYR A 1 96 ? -10.685 -3.399 5.474 1.00 95.44 96 TYR A C 1
ATOM 753 O O . TYR A 1 96 ? -10.692 -4.512 6.001 1.00 95.44 96 TYR A O 1
ATOM 761 N N . THR A 1 97 ? -10.867 -3.218 4.171 1.00 96.38 97 THR A N 1
ATOM 762 C CA . THR A 1 97 ? -11.063 -4.311 3.213 1.00 96.38 97 THR A CA 1
ATOM 763 C C . THR A 1 97 ? -9.833 -4.539 2.338 1.00 96.38 97 THR A C 1
ATOM 765 O O . THR A 1 97 ? -9.838 -5.438 1.508 1.00 96.38 97 THR A O 1
ATOM 768 N N . GLY A 1 98 ? -8.767 -3.763 2.521 1.00 95.62 98 GLY A N 1
ATOM 769 C CA . GLY A 1 98 ? -7.513 -3.902 1.796 1.00 95.62 98 GLY A CA 1
ATOM 770 C C . GLY A 1 98 ? -6.431 -3.007 2.382 1.00 95.62 98 GLY A C 1
ATOM 771 O O . GLY A 1 98 ? -6.660 -2.310 3.372 1.00 95.62 98 GLY A O 1
ATOM 772 N N . VAL A 1 99 ? -5.258 -3.042 1.759 1.00 96.06 99 VAL A N 1
ATOM 773 C CA . VAL A 1 99 ? -4.071 -2.269 2.146 1.00 96.06 99 VAL A CA 1
ATOM 774 C C . VAL A 1 99 ? -3.332 -1.776 0.914 1.00 96.06 99 VAL A C 1
ATOM 776 O O . VAL A 1 99 ? -3.418 -2.375 -0.157 1.00 96.06 99 VAL A O 1
ATOM 779 N N . TYR A 1 100 ? -2.546 -0.722 1.081 1.00 94.69 100 TYR A N 1
ATOM 780 C CA . TYR A 1 100 ? -1.535 -0.329 0.112 1.00 94.69 100 TYR A CA 1
ATOM 781 C C . TYR A 1 100 ? -0.188 -0.919 0.506 1.00 94.69 100 TYR A C 1
ATOM 783 O O . TYR A 1 100 ? 0.269 -0.748 1.634 1.00 94.69 100 TYR A O 1
ATOM 791 N N . VAL A 1 101 ? 0.448 -1.600 -0.439 1.00 94.75 101 VAL A N 1
ATOM 792 C CA . VAL A 1 101 ? 1.807 -2.127 -0.331 1.00 94.75 101 VAL A CA 1
ATOM 793 C C . VAL A 1 101 ? 2.757 -1.130 -0.970 1.00 94.75 101 VAL A C 1
ATOM 795 O O . VAL A 1 101 ? 2.561 -0.755 -2.123 1.00 94.75 101 VAL A O 1
ATOM 798 N N . SER A 1 102 ? 3.775 -0.707 -0.230 1.00 93.75 102 SER A N 1
ATOM 799 C CA . SER A 1 102 ? 4.805 0.212 -0.707 1.00 93.75 102 SER A CA 1
ATOM 800 C C . SER A 1 102 ? 6.040 -0.548 -1.178 1.00 93.75 102 SER A C 1
ATOM 802 O O . SER A 1 102 ? 6.445 -1.524 -0.538 1.00 93.75 102 SER A O 1
ATOM 804 N N . VAL A 1 103 ? 6.683 -0.062 -2.245 1.00 94.38 103 VAL A N 1
ATOM 805 C CA . VAL A 1 103 ? 8.036 -0.503 -2.638 1.00 94.38 103 VAL A CA 1
ATOM 806 C C . VAL A 1 103 ? 9.004 -0.406 -1.455 1.00 94.38 103 VAL A C 1
ATOM 808 O O . VAL A 1 103 ? 9.810 -1.307 -1.218 1.00 94.38 103 VAL A O 1
ATOM 811 N N . ASN A 1 104 ? 8.845 0.643 -0.652 1.00 92.81 104 ASN A N 1
ATOM 812 C CA . ASN A 1 104 ? 9.699 1.001 0.472 1.00 92.81 104 ASN A CA 1
ATOM 813 C C . ASN A 1 104 ? 9.528 0.108 1.712 1.00 92.81 104 ASN A C 1
ATOM 815 O O . ASN A 1 104 ? 9.898 0.515 2.803 1.00 92.81 104 ASN A O 1
ATOM 819 N N . GLY A 1 105 ? 8.996 -1.114 1.576 1.00 91.56 105 GLY A N 1
ATOM 820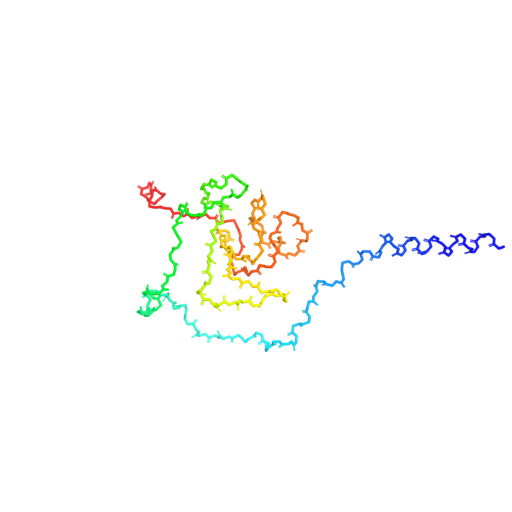 C CA . GLY A 1 105 ? 9.094 -2.160 2.607 1.00 91.56 105 GLY A CA 1
ATOM 821 C C . GLY A 1 105 ? 8.070 -2.078 3.742 1.00 91.56 105 GLY A C 1
ATOM 822 O O . GLY A 1 105 ? 8.305 -2.606 4.834 1.00 91.56 105 GLY A O 1
ATOM 823 N N . PHE A 1 106 ? 6.928 -1.439 3.491 1.00 92.50 106 PHE A N 1
ATOM 824 C CA . PHE A 1 106 ? 5.825 -1.333 4.443 1.00 92.50 106 PHE A CA 1
ATOM 825 C C . PHE A 1 106 ? 4.457 -1.466 3.764 1.00 92.50 106 PHE A C 1
ATOM 827 O O . PHE A 1 106 ? 4.332 -1.348 2.544 1.00 92.50 106 PHE A O 1
ATOM 834 N N . ILE A 1 107 ? 3.420 -1.682 4.573 1.00 94.19 107 ILE A N 1
ATOM 835 C CA . ILE A 1 107 ? 2.017 -1.581 4.155 1.00 94.19 107 ILE A CA 1
ATOM 836 C C . ILE A 1 107 ? 1.297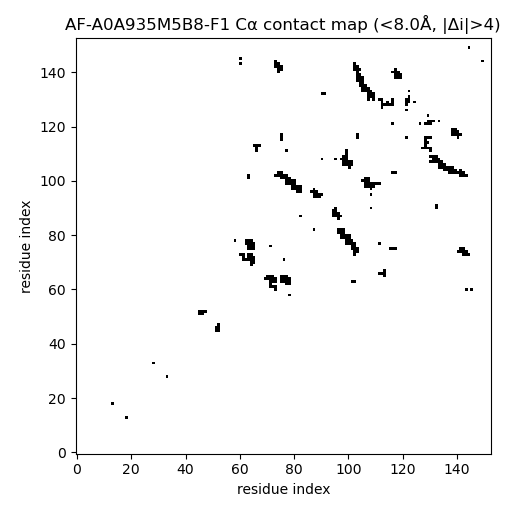 -0.509 4.970 1.00 94.19 107 ILE A C 1
ATOM 838 O O . ILE A 1 107 ? 1.604 -0.334 6.146 1.00 94.19 107 ILE A O 1
ATOM 842 N N . THR A 1 108 ? 0.325 0.180 4.377 1.00 92.81 108 THR A N 1
ATOM 843 C CA . THR A 1 108 ? -0.568 1.115 5.081 1.00 92.81 108 THR A CA 1
ATOM 844 C C . THR A 1 108 ? -2.028 0.750 4.837 1.00 92.81 108 THR A C 1
ATOM 846 O O . THR A 1 108 ? -2.401 0.298 3.752 1.00 92.81 108 THR A O 1
ATOM 849 N N . PHE A 1 109 ? -2.849 0.919 5.871 1.00 93.44 109 PHE A N 1
ATOM 850 C CA . PHE A 1 109 ? -4.300 0.751 5.788 1.00 93.44 109 PHE A CA 1
ATOM 851 C C . PHE A 1 109 ? -5.020 2.029 5.331 1.00 93.44 109 PHE A C 1
ATOM 853 O O . PHE A 1 109 ? -6.167 1.963 4.895 1.00 93.44 109 PHE A O 1
ATOM 860 N N . ASP A 1 110 ? -4.358 3.183 5.416 1.00 88.38 110 ASP A N 1
ATOM 861 C CA . ASP A 1 110 ? -4.912 4.458 4.971 1.00 88.38 110 ASP A CA 1
ATOM 862 C C . ASP A 1 110 ? -4.566 4.758 3.509 1.00 88.38 110 ASP A C 1
ATOM 864 O O . ASP A 1 110 ? -3.819 4.036 2.848 1.00 88.38 110 ASP A O 1
ATOM 868 N N . ASN A 1 111 ? -5.118 5.858 2.991 1.00 83.38 111 ASN A N 1
ATOM 869 C CA . ASN A 1 111 ? -4.744 6.351 1.674 1.00 83.38 111 ASN A CA 1
ATOM 870 C C . ASN A 1 111 ? -3.248 6.681 1.611 1.00 83.38 111 ASN A C 1
ATOM 872 O O . ASN A 1 111 ? -2.670 7.298 2.510 1.00 83.38 111 ASN A O 1
ATOM 876 N N . THR A 1 112 ? -2.658 6.338 0.471 1.00 84.75 112 THR A N 1
ATOM 877 C CA . THR A 1 112 ? -1.301 6.711 0.068 1.00 84.75 112 THR A CA 1
ATOM 878 C C . THR A 1 112 ? -1.086 8.219 0.172 1.00 84.75 112 THR A C 1
ATOM 880 O O . THR A 1 112 ? -1.941 9.005 -0.254 1.00 84.75 112 THR A O 1
ATOM 883 N N . LYS A 1 113 ? 0.069 8.633 0.697 1.00 83.62 113 LYS A N 1
ATOM 884 C CA . LYS A 1 113 ? 0.461 10.047 0.730 1.00 83.62 113 LYS A CA 1
ATOM 885 C C . LYS A 1 113 ? 0.931 10.505 -0.656 1.00 83.62 113 LYS A C 1
ATOM 887 O O . LYS A 1 113 ? 1.271 9.693 -1.510 1.00 83.62 113 LYS A O 1
ATOM 892 N N . LEU A 1 114 ? 0.936 11.821 -0.871 1.00 81.06 114 LEU A N 1
ATOM 893 C CA . LEU A 1 114 ? 1.319 12.445 -2.149 1.00 81.06 114 LEU A CA 1
ATOM 894 C C . LEU A 1 114 ? 2.837 12.593 -2.328 1.00 81.06 114 LEU A C 1
ATOM 896 O O . LEU A 1 114 ? 3.284 13.187 -3.305 1.00 81.06 114 LEU A O 1
ATOM 900 N N . VAL A 1 115 ? 3.623 12.121 -1.363 1.00 79.56 115 VAL A N 1
ATOM 901 C CA . VAL A 1 115 ? 5.080 12.222 -1.3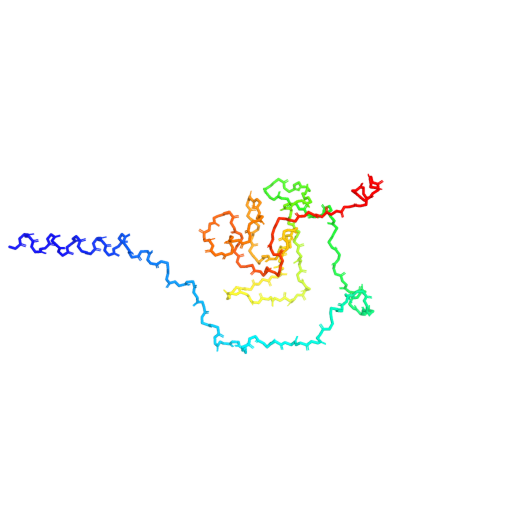83 1.00 79.56 115 VAL A CA 1
ATOM 902 C C . VAL A 1 115 ? 5.724 10.862 -1.106 1.00 79.56 115 VAL A C 1
ATOM 904 O O . VAL A 1 115 ? 5.138 10.043 -0.389 1.00 79.56 115 VAL A O 1
ATOM 907 N N . PRO A 1 116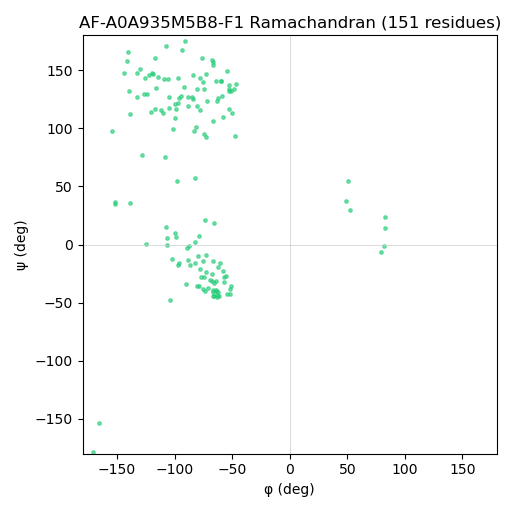 ? 6.932 10.632 -1.649 1.00 84.12 116 PRO A N 1
ATOM 908 C CA . PRO A 1 116 ? 7.756 9.468 -1.348 1.00 84.12 116 PRO A CA 1
ATOM 909 C C . PRO A 1 116 ? 7.968 9.219 0.148 1.00 84.12 116 PRO A C 1
ATOM 911 O O . PRO A 1 116 ? 8.361 10.117 0.894 1.00 84.12 116 PRO A O 1
ATOM 914 N N . ALA A 1 117 ? 7.779 7.971 0.575 1.00 86.19 117 ALA A N 1
ATOM 915 C CA . ALA A 1 117 ? 7.961 7.539 1.958 1.00 86.19 117 ALA A CA 1
ATOM 916 C C . ALA A 1 117 ? 9.225 6.674 2.091 1.00 86.19 117 ALA A C 1
ATOM 918 O O . ALA A 1 117 ? 9.132 5.458 2.231 1.00 86.19 117 ALA A O 1
ATOM 919 N N . LYS A 1 118 ? 10.400 7.313 2.052 1.00 87.69 118 LYS A N 1
ATOM 920 C CA . LYS A 1 118 ? 11.725 6.648 2.031 1.00 87.69 118 LYS A CA 1
ATOM 921 C C . LYS A 1 118 ? 12.411 6.542 3.395 1.00 87.69 118 LYS A C 1
ATOM 923 O O . LYS A 1 118 ? 13.376 5.806 3.572 1.00 87.69 118 LYS A O 1
ATOM 928 N N . GLN A 1 119 ? 11.961 7.334 4.368 1.00 87.50 119 GLN A N 1
ATOM 929 C CA . GLN A 1 119 ? 12.632 7.473 5.661 1.00 87.50 119 GLN A CA 1
ATOM 930 C C . GLN A 1 119 ? 11.872 6.724 6.750 1.00 87.50 119 GLN A C 1
ATOM 932 O O . GLN A 1 119 ? 10.744 7.079 7.089 1.00 87.50 119 GLN A O 1
ATOM 937 N N . SER A 1 120 ? 12.518 5.724 7.345 1.00 84.12 120 SER A N 1
ATOM 938 C CA . SER A 1 120 ? 11.924 4.887 8.393 1.00 84.12 120 SER A CA 1
ATOM 939 C C . SER A 1 120 ? 11.665 5.635 9.699 1.00 84.12 120 SER A C 1
ATOM 941 O O . SER A 1 120 ? 10.750 5.286 10.443 1.00 84.12 120 SER A O 1
ATOM 943 N N . GLN A 1 121 ? 12.409 6.715 9.961 1.00 83.81 121 GLN A N 1
ATOM 944 C CA . GLN A 1 121 ? 12.162 7.605 11.099 1.00 83.81 121 GLN A CA 1
ATOM 945 C C . GLN A 1 121 ? 10.785 8.283 11.012 1.00 83.81 121 GLN A C 1
ATOM 947 O O . GLN A 1 121 ? 10.254 8.717 12.034 1.00 83.81 121 GLN A O 1
ATOM 952 N N . GLY A 1 122 ? 10.184 8.325 9.817 1.00 80.19 122 GLY A N 1
ATOM 953 C CA . GLY A 1 122 ? 8.849 8.859 9.581 1.00 80.19 122 GLY A CA 1
ATOM 954 C C . GLY A 1 122 ? 7.735 8.181 10.380 1.00 80.19 122 GLY A C 1
ATOM 955 O O . GLY A 1 122 ? 6.735 8.832 10.660 1.00 80.19 122 GLY A O 1
ATOM 956 N N . LEU A 1 123 ? 7.921 6.932 10.833 1.00 75.38 123 LEU A N 1
ATOM 957 C CA . LEU A 1 123 ? 6.961 6.220 11.697 1.00 75.38 123 LEU A CA 1
ATOM 958 C C . LEU A 1 123 ? 6.613 6.967 12.987 1.00 75.38 123 LEU A C 1
ATOM 960 O O . LEU A 1 123 ? 5.547 6.750 13.559 1.00 75.38 123 LEU A O 1
ATOM 964 N N . PHE A 1 124 ? 7.531 7.800 13.472 1.00 78.94 124 PHE A N 1
ATOM 965 C CA . PHE A 1 124 ? 7.410 8.486 14.755 1.00 78.94 124 PHE A CA 1
ATOM 966 C C . PHE A 1 124 ? 7.093 9.974 14.593 1.00 78.94 124 PHE A C 1
ATOM 968 O O . PHE A 1 124 ? 7.079 10.710 15.575 1.00 78.94 124 PHE A O 1
ATOM 975 N N . ILE A 1 125 ? 6.864 10.425 13.358 1.00 81.50 125 ILE A N 1
ATOM 976 C CA . ILE A 1 125 ? 6.655 11.830 13.027 1.00 81.50 125 ILE A CA 1
ATOM 977 C C . ILE A 1 125 ? 5.247 11.985 12.466 1.00 81.50 125 ILE A C 1
ATOM 979 O O . ILE A 1 125 ? 4.936 11.484 11.388 1.00 81.50 125 ILE A O 1
ATOM 983 N N . ASN A 1 126 ? 4.410 12.750 13.164 1.00 80.00 126 ASN A N 1
ATOM 984 C CA . ASN A 1 126 ? 3.101 13.132 12.648 1.00 80.00 126 ASN A CA 1
ATOM 985 C C . ASN A 1 126 ? 3.266 14.214 11.569 1.00 80.00 126 ASN A C 1
ATOM 987 O O . ASN A 1 126 ? 3.394 15.402 11.869 1.00 80.00 126 ASN A O 1
ATOM 991 N N . SER A 1 127 ? 3.315 13.794 10.309 1.00 82.44 127 SER A N 1
ATOM 992 C CA . SER A 1 127 ? 3.489 14.677 9.159 1.00 82.44 127 SER A CA 1
ATOM 993 C C . SER A 1 127 ? 2.687 14.168 7.972 1.00 82.44 127 SER A C 1
ATOM 995 O O . SER A 1 127 ? 2.574 12.967 7.746 1.00 82.44 127 SER A O 1
ATOM 997 N N . SER A 1 128 ? 2.201 15.091 7.141 1.00 78.12 128 SER A N 1
ATOM 998 C CA . SER A 1 128 ? 1.549 14.755 5.872 1.00 78.12 128 SER A CA 1
ATOM 999 C C . SER A 1 128 ? 2.461 13.992 4.907 1.00 78.12 128 SER A C 1
ATOM 1001 O O . SER A 1 128 ? 1.958 13.379 3.963 1.00 78.12 128 SER A O 1
ATOM 1003 N N . SER A 1 129 ? 3.776 14.010 5.149 1.00 79.88 129 SER A N 1
ATOM 1004 C CA . SER A 1 129 ? 4.758 13.298 4.339 1.00 79.88 129 SER A CA 1
ATOM 1005 C C . SER A 1 129 ? 4.913 11.819 4.674 1.00 79.88 129 SER A C 1
ATOM 1007 O O . SER A 1 129 ? 5.477 11.083 3.869 1.00 79.88 129 SER A O 1
ATOM 1009 N N . TYR A 1 130 ? 4.426 11.373 5.833 1.00 85.81 130 TYR A N 1
ATOM 1010 C CA . TYR A 1 130 ? 4.604 9.997 6.280 1.00 85.81 130 TYR A CA 1
ATOM 1011 C C . TYR A 1 130 ? 3.264 9.273 6.380 1.00 85.81 130 TYR A C 1
ATOM 1013 O O . TYR A 1 130 ? 2.292 9.853 6.859 1.00 85.81 130 TYR A O 1
ATOM 1021 N N . PRO A 1 131 ? 3.169 8.034 5.872 1.00 85.38 131 PRO A N 1
ATOM 1022 C CA . PRO A 1 131 ? 1.952 7.243 5.962 1.00 85.38 131 PRO A CA 1
ATOM 1023 C C . PRO A 1 131 ? 1.607 6.917 7.416 1.00 85.38 131 PRO A C 1
ATOM 1025 O O . PRO A 1 131 ? 2.475 6.583 8.219 1.00 85.38 131 PRO A O 1
ATOM 1028 N N . ASP A 1 132 ? 0.313 6.975 7.715 1.00 85.94 132 ASP A N 1
ATOM 1029 C CA . ASP A 1 132 ? -0.258 6.568 8.995 1.00 85.94 132 ASP A CA 1
ATOM 1030 C C . ASP A 1 132 ? -0.714 5.107 8.926 1.00 85.94 132 ASP A C 1
ATOM 1032 O O . ASP A 1 132 ? -0.803 4.519 7.842 1.00 85.94 132 ASP A O 1
ATOM 1036 N N . ASN A 1 133 ? -1.019 4.512 10.084 1.00 88.88 133 ASN A N 1
ATOM 1037 C CA . ASN A 1 133 ? -1.563 3.155 10.177 1.00 88.88 133 ASN A CA 1
ATOM 1038 C C . ASN A 1 133 ? -0.731 2.130 9.381 1.00 88.88 133 ASN A C 1
ATOM 1040 O O . ASN A 1 133 ? -1.240 1.433 8.500 1.00 88.88 133 ASN A O 1
ATOM 1044 N N . VAL A 1 134 ? 0.568 2.079 9.681 1.00 89.50 134 VAL A N 1
ATOM 1045 C CA . VAL A 1 134 ? 1.568 1.322 8.923 1.00 89.50 134 VAL A CA 1
ATOM 1046 C C . VAL A 1 134 ? 2.003 0.051 9.652 1.00 89.50 134 VAL A C 1
ATOM 1048 O O . VAL A 1 134 ? 2.228 0.061 10.860 1.00 89.50 134 VAL A O 1
ATOM 1051 N N . ILE A 1 135 ? 2.225 -1.027 8.896 1.00 90.12 135 ILE A N 1
ATOM 1052 C CA . ILE A 1 135 ? 3.027 -2.182 9.324 1.00 90.12 135 ILE A CA 1
ATOM 1053 C C . ILE A 1 135 ? 4.308 -2.200 8.480 1.00 90.12 135 ILE A C 1
ATOM 1055 O O . ILE A 1 135 ? 4.256 -2.352 7.261 1.00 90.12 135 ILE A O 1
ATOM 1059 N N . ALA A 1 136 ? 5.459 -2.021 9.130 1.00 89.69 136 ALA A N 1
ATOM 1060 C CA . ALA A 1 136 ? 6.736 -1.705 8.485 1.00 89.69 136 ALA A CA 1
ATOM 1061 C C . ALA A 1 136 ? 7.862 -2.662 8.921 1.00 89.69 136 ALA A C 1
ATOM 1063 O O . ALA A 1 136 ? 8.696 -2.290 9.746 1.00 89.69 136 ALA A O 1
ATOM 1064 N N . PRO A 1 137 ? 7.912 -3.899 8.396 1.00 79.56 137 PRO A N 1
ATOM 1065 C CA . PRO A 1 137 ? 8.982 -4.835 8.737 1.00 79.56 137 PRO A CA 1
ATOM 1066 C C . PRO A 1 137 ? 10.343 -4.409 8.169 1.00 79.56 137 PRO A C 1
ATOM 1068 O O . PRO A 1 137 ? 11.369 -4.695 8.780 1.00 79.56 137 PRO A O 1
ATOM 1071 N N . PHE A 1 138 ? 10.355 -3.723 7.019 1.00 83.94 138 PHE A N 1
ATOM 1072 C CA . PHE A 1 138 ? 11.574 -3.368 6.289 1.00 83.94 138 PHE A CA 1
ATOM 1073 C C . PHE A 1 138 ? 11.516 -1.937 5.742 1.00 83.94 138 PHE A C 1
ATOM 1075 O O . PHE A 1 138 ? 11.981 -1.702 4.634 1.00 83.94 138 PHE A O 1
ATOM 1082 N N . TRP A 1 139 ? 10.899 -0.986 6.455 1.00 89.88 139 TRP A N 1
ATOM 1083 C CA . TRP A 1 139 ? 10.761 0.365 5.905 1.00 89.88 139 TRP A CA 1
ATOM 1084 C C . TRP A 1 139 ? 12.135 1.015 5.681 1.00 89.88 139 TRP A C 1
ATOM 1086 O O . TRP A 1 139 ? 12.932 1.120 6.613 1.00 89.88 139 TRP A O 1
ATOM 1096 N N . GLY A 1 140 ? 12.402 1.445 4.451 1.00 90.00 140 GLY A N 1
ATOM 1097 C CA . GLY A 1 140 ? 13.571 2.224 4.059 1.00 90.00 140 GLY A CA 1
ATOM 1098 C C . GLY A 1 140 ? 13.398 2.850 2.677 1.00 90.00 140 GLY A C 1
ATOM 1099 O O . GLY A 1 140 ? 12.275 3.098 2.249 1.00 90.00 140 GLY A O 1
ATOM 1100 N N . ASP A 1 141 ? 14.519 3.091 2.002 1.00 92.25 141 ASP A N 1
ATOM 1101 C CA . ASP A 1 141 ? 14.575 3.545 0.611 1.00 92.25 141 ASP A CA 1
ATOM 1102 C C . ASP A 1 141 ? 14.911 2.340 -0.273 1.00 92.25 141 ASP A C 1
ATOM 1104 O O . ASP A 1 141 ? 16.055 1.870 -0.302 1.00 92.25 141 ASP A O 1
ATOM 1108 N N . HIS A 1 142 ? 13.889 1.752 -0.889 1.00 92.88 142 HIS A N 1
ATOM 1109 C CA . HIS A 1 142 ? 13.996 0.526 -1.669 1.00 92.88 142 HIS A CA 1
ATOM 1110 C C . HIS A 1 142 ? 13.643 0.768 -3.129 1.00 92.88 142 HIS A C 1
ATOM 1112 O O . HIS A 1 142 ? 12.939 1.699 -3.487 1.00 92.88 142 HIS A O 1
ATOM 1118 N N . ARG A 1 143 ? 14.087 -0.158 -3.980 1.00 92.81 143 ARG A N 1
ATOM 1119 C CA . ARG A 1 143 ? 13.756 -0.158 -5.400 1.00 92.81 143 ARG A CA 1
ATOM 1120 C C . ARG A 1 143 ? 13.480 -1.567 -5.892 1.00 92.81 143 ARG A C 1
ATOM 1122 O O . ARG A 1 143 ? 14.288 -2.474 -5.670 1.00 92.81 143 ARG A O 1
ATOM 1129 N N . ILE A 1 144 ? 12.381 -1.747 -6.621 1.00 92.62 144 ILE A N 1
ATOM 1130 C CA . ILE A 1 144 ? 12.105 -2.998 -7.331 1.00 92.62 144 ILE A CA 1
ATOM 1131 C C . ILE A 1 144 ? 13.047 -3.102 -8.531 1.00 92.62 144 ILE A C 1
A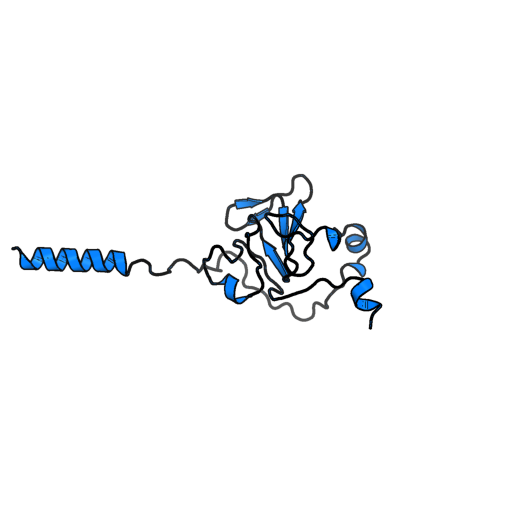TOM 1133 O O . ILE A 1 144 ? 13.056 -2.238 -9.406 1.00 92.62 144 ILE A O 1
ATOM 1137 N N . ARG A 1 145 ? 13.814 -4.194 -8.592 1.00 91.44 145 ARG A N 1
ATOM 1138 C CA . ARG A 1 145 ? 14.609 -4.552 -9.771 1.00 91.44 145 ARG A CA 1
ATOM 1139 C C . ARG A 1 145 ? 13.812 -5.463 -10.691 1.00 91.44 145 ARG A C 1
ATOM 1141 O O . ARG A 1 145 ? 13.191 -6.427 -10.249 1.00 91.44 145 ARG A O 1
ATOM 1148 N N . THR A 1 146 ? 13.871 -5.165 -11.976 1.00 89.88 146 THR A N 1
ATOM 1149 C CA . THR A 1 146 ? 13.243 -5.928 -13.053 1.00 89.88 146 THR A CA 1
ATOM 1150 C C . THR A 1 146 ? 14.297 -6.689 -13.852 1.00 89.88 146 THR A C 1
ATOM 1152 O O . THR A 1 146 ? 15.499 -6.481 -13.689 1.00 89.88 146 THR A O 1
ATOM 1155 N N . SER A 1 147 ? 13.866 -7.581 -14.745 1.00 86.06 147 SER A N 1
ATOM 1156 C CA . SER A 1 147 ? 14.790 -8.359 -15.577 1.00 86.06 147 SER A CA 1
ATOM 1157 C C . SER A 1 147 ? 15.724 -7.486 -16.422 1.00 86.06 147 SER A C 1
ATOM 1159 O O . SER A 1 147 ? 16.871 -7.877 -16.621 1.00 86.06 147 SER A O 1
ATOM 1161 N N . SER A 1 148 ? 15.282 -6.300 -16.861 1.00 84.12 148 SER A N 1
ATOM 1162 C CA . SER A 1 148 ? 16.134 -5.362 -17.604 1.00 84.12 148 SER A CA 1
ATOM 1163 C C . SER A 1 148 ? 17.279 -4.802 -16.762 1.00 84.12 148 SER A C 1
ATOM 1165 O O . SER A 1 148 ? 18.366 -4.582 -17.289 1.00 84.12 148 SER A O 1
ATOM 1167 N N . ASP A 1 149 ? 17.066 -4.620 -15.457 1.00 84.56 149 ASP A N 1
ATOM 1168 C CA . ASP A 1 149 ? 18.098 -4.125 -14.537 1.00 84.56 149 ASP A CA 1
ATOM 1169 C C . ASP A 1 149 ? 19.170 -5.188 -14.256 1.00 84.56 149 ASP A C 1
ATOM 1171 O O . ASP A 1 149 ? 20.295 -4.863 -13.888 1.00 84.56 149 ASP A O 1
ATOM 1175 N N . ILE A 1 150 ? 18.818 -6.467 -14.421 1.00 82.50 150 ILE A N 1
ATOM 1176 C CA . ILE A 1 150 ? 19.701 -7.611 -14.169 1.00 82.50 150 ILE A CA 1
ATOM 1177 C C . ILE A 1 150 ? 20.476 -7.992 -15.437 1.00 82.50 150 ILE A C 1
ATOM 1179 O O . ILE A 1 150 ? 21.629 -8.395 -15.347 1.00 82.50 150 ILE A O 1
ATOM 1183 N N . SER A 1 151 ? 19.879 -7.843 -16.624 1.00 72.94 151 SER A N 1
ATOM 1184 C CA . SER A 1 151 ? 20.507 -8.220 -17.902 1.00 72.94 151 SER A CA 1
ATOM 1185 C C . SER A 1 151 ? 21.636 -7.295 -18.370 1.00 72.94 151 SER A C 1
ATOM 1187 O O . SER A 1 151 ? 22.293 -7.599 -19.361 1.00 72.94 151 SER A O 1
ATOM 1189 N N . LEU A 1 152 ? 21.825 -6.153 -17.707 1.00 57.84 152 LEU A N 1
ATOM 1190 C CA . LEU A 1 152 ? 22.886 -5.182 -18.001 1.00 57.84 152 LEU A CA 1
ATOM 1191 C C . LEU A 1 152 ? 24.104 -5.325 -17.065 1.00 57.84 152 LEU A C 1
ATOM 1193 O O . LEU A 1 152 ? 24.995 -4.477 -17.110 1.00 57.84 152 LEU A O 1
ATOM 1197 N N . GLY A 1 153 ? 24.117 -6.357 -16.211 1.00 49.97 153 GLY A N 1
ATOM 1198 C CA . GLY A 1 153 ? 25.205 -6.686 -15.283 1.00 49.97 153 GLY A CA 1
ATOM 1199 C C . GLY A 1 153 ? 26.108 -7.807 -15.774 1.00 49.97 153 GLY A C 1
ATOM 1200 O O . GLY A 1 153 ? 25.597 -8.728 -16.449 1.00 49.97 153 GLY A O 1
#